Protei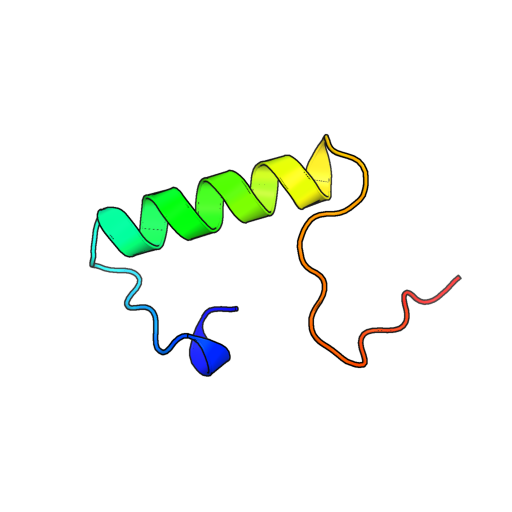n AF-A0A962RCG6-F1 (afdb_monomer_lite)

Sequence (41 aa):
LINENRLSVVDPKARKFLEEQMEAFLFGDGGAMPEGYVPAK

Foldseek 3Di:
DCVVVVADPPDPVSVVVVVVQVCCCPPNPHGDDPVPDDDDD

Structure (mmCIF, N/CA/C/O backbone):
data_AF-A0A962RCG6-F1
#
_entry.id   AF-A0A962RCG6-F1
#
loop_
_atom_site.group_PDB
_atom_site.id
_atom_site.type_symbol
_atom_site.label_atom_id
_atom_site.label_alt_id
_atom_site.label_comp_id
_atom_site.label_asym_id
_atom_site.label_entity_id
_atom_site.label_seq_id
_atom_site.pdbx_PDB_ins_code
_atom_site.Cartn_x
_atom_site.Cartn_y
_atom_site.Cartn_z
_atom_site.occupancy
_atom_site.B_iso_or_equiv
_atom_site.auth_seq_id
_atom_site.auth_comp_id
_atom_site.auth_asym_id
_atom_site.auth_atom_id
_atom_site.pdbx_PDB_model_num
ATOM 1 N N . LEU A 1 1 ? -6.228 -4.652 -4.004 1.00 75.62 1 LEU A N 1
ATOM 2 C CA . LEU A 1 1 ? -4.977 -3.877 -4.259 1.00 75.62 1 LEU A CA 1
ATOM 3 C C . LEU A 1 1 ? -4.020 -4.475 -5.302 1.00 75.62 1 LEU A C 1
ATOM 5 O O . LEU A 1 1 ? -3.867 -3.853 -6.343 1.00 75.62 1 LEU A O 1
ATOM 9 N N . ILE A 1 2 ? -3.348 -5.618 -5.075 1.00 80.88 2 ILE A N 1
ATOM 10 C CA . ILE A 1 2 ? -2.293 -6.113 -6.000 1.00 80.88 2 ILE A CA 1
ATOM 11 C C . ILE A 1 2 ? -2.845 -6.461 -7.390 1.00 80.88 2 ILE A C 1
ATOM 13 O O . ILE A 1 2 ? -2.355 -5.943 -8.389 1.00 80.88 2 ILE A O 1
ATOM 17 N N . ASN A 1 3 ? -3.886 -7.293 -7.461 1.00 79.94 3 ASN A N 1
ATOM 18 C CA . ASN A 1 3 ? -4.476 -7.698 -8.742 1.00 79.94 3 ASN A CA 1
ATOM 19 C C . ASN A 1 3 ? -5.247 -6.553 -9.417 1.00 79.94 3 ASN A C 1
ATOM 21 O O . ASN A 1 3 ? -5.138 -6.373 -10.626 1.00 79.94 3 ASN A O 1
ATOM 25 N N . GLU A 1 4 ? -5.975 -5.751 -8.636 1.00 79.75 4 GLU A N 1
ATOM 26 C CA . GLU A 1 4 ? -6.744 -4.594 -9.124 1.00 79.75 4 GLU A CA 1
ATOM 27 C C . GLU A 1 4 ? -5.849 -3.524 -9.761 1.00 79.75 4 GLU A C 1
ATOM 29 O O . GLU A 1 4 ? -6.134 -3.062 -10.862 1.00 79.75 4 GLU A O 1
ATOM 34 N N . ASN A 1 5 ? -4.729 -3.181 -9.116 1.00 79.88 5 ASN A N 1
ATOM 35 C CA . ASN A 1 5 ? -3.777 -2.188 -9.623 1.00 79.88 5 ASN A CA 1
ATOM 36 C C . ASN A 1 5 ? -2.656 -2.810 -10.475 1.00 79.88 5 ASN A C 1
ATOM 38 O O . ASN A 1 5 ? -1.721 -2.110 -10.859 1.00 79.88 5 ASN A O 1
ATOM 42 N N . ARG A 1 6 ? -2.727 -4.121 -10.760 1.00 86.00 6 ARG A N 1
ATOM 43 C CA . ARG A 1 6 ? -1.714 -4.890 -11.513 1.00 86.00 6 ARG A CA 1
ATOM 44 C C . ARG A 1 6 ? -0.287 -4.654 -11.002 1.00 86.00 6 ARG A C 1
ATOM 46 O O . ARG A 1 6 ? 0.653 -4.492 -11.779 1.00 86.00 6 ARG A O 1
ATOM 53 N N . LEU A 1 7 ? -0.138 -4.614 -9.680 1.00 85.69 7 LEU A N 1
ATOM 54 C CA . LEU A 1 7 ? 1.130 -4.328 -9.025 1.00 85.69 7 LEU A CA 1
ATOM 55 C C . LEU A 1 7 ? 2.053 -5.539 -9.084 1.00 85.69 7 LEU A C 1
ATOM 57 O O . LEU A 1 7 ? 1.641 -6.674 -8.853 1.00 85.69 7 LEU A O 1
ATOM 61 N N . SER A 1 8 ? 3.328 -5.275 -9.338 1.00 83.81 8 SER A N 1
ATOM 62 C CA . SER A 1 8 ? 4.367 -6.295 -9.320 1.00 83.81 8 SER A CA 1
ATOM 63 C C . SER A 1 8 ? 5.171 -6.208 -8.027 1.00 83.81 8 SER A C 1
ATOM 65 O O . SER A 1 8 ? 5.751 -5.171 -7.726 1.00 83.81 8 SER A O 1
ATOM 67 N N . VAL A 1 9 ? 5.264 -7.307 -7.276 1.00 80.12 9 VAL 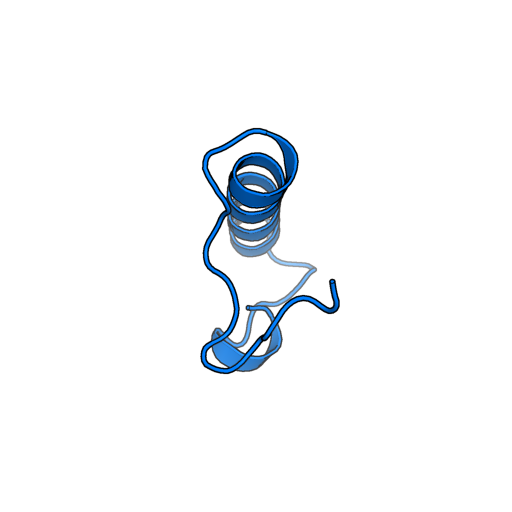A N 1
ATOM 68 C CA . VAL A 1 9 ? 5.986 -7.369 -5.985 1.00 80.12 9 VAL A CA 1
ATOM 69 C C . VAL A 1 9 ? 7.501 -7.153 -6.104 1.00 80.12 9 VAL A C 1
ATOM 71 O O . VAL A 1 9 ? 8.185 -6.884 -5.113 1.00 80.12 9 VAL A O 1
ATOM 74 N N . VAL A 1 10 ? 8.042 -7.256 -7.319 1.00 88.75 10 VAL A N 1
ATOM 75 C CA . VAL A 1 10 ? 9.454 -6.971 -7.598 1.00 88.75 10 VAL A CA 1
ATOM 76 C C . VAL A 1 10 ? 9.729 -5.478 -7.797 1.00 88.75 10 VAL A C 1
ATOM 78 O O . VAL A 1 10 ? 10.864 -5.063 -7.558 1.00 88.75 10 VAL A O 1
ATOM 81 N N . ASP A 1 11 ? 8.722 -4.669 -8.153 1.00 89.00 11 ASP A N 1
ATOM 82 C CA . ASP A 1 11 ? 8.872 -3.220 -8.326 1.00 89.00 11 ASP A CA 1
ATOM 83 C C . ASP A 1 11 ? 8.961 -2.515 -6.953 1.00 89.00 11 ASP A C 1
ATOM 85 O O . ASP A 1 11 ? 8.031 -2.609 -6.144 1.00 89.00 11 ASP A O 1
ATOM 89 N N . PRO A 1 12 ? 10.053 -1.779 -6.663 1.00 90.06 12 PRO A N 1
ATOM 90 C CA . PRO A 1 12 ? 10.191 -1.012 -5.428 1.00 90.06 12 PRO A CA 1
ATOM 91 C C . PRO A 1 12 ? 9.053 -0.012 -5.179 1.00 90.06 12 PRO A C 1
ATOM 93 O O . PRO A 1 12 ? 8.675 0.194 -4.026 1.00 90.06 12 PRO A O 1
ATOM 96 N N . LYS A 1 13 ? 8.485 0.597 -6.229 1.00 87.81 13 LYS A N 1
ATOM 97 C CA . LYS A 1 13 ? 7.374 1.556 -6.090 1.00 87.81 13 LYS A CA 1
ATOM 98 C C . LYS A 1 13 ? 6.089 0.863 -5.653 1.00 87.81 13 LYS A C 1
ATOM 100 O O . LYS A 1 13 ? 5.377 1.379 -4.797 1.00 87.81 13 LYS A O 1
ATOM 105 N N . ALA A 1 14 ? 5.826 -0.319 -6.207 1.00 89.00 14 ALA A N 1
ATOM 106 C CA . ALA A 1 14 ? 4.685 -1.136 -5.820 1.00 89.00 14 ALA A CA 1
ATOM 107 C C . ALA A 1 14 ? 4.804 -1.616 -4.370 1.00 89.00 14 ALA A C 1
ATOM 109 O O . ALA A 1 14 ? 3.818 -1.575 -3.639 1.00 89.00 14 ALA A O 1
ATOM 110 N N . ARG A 1 15 ? 6.008 -2.011 -3.930 1.00 89.38 15 ARG A N 1
ATOM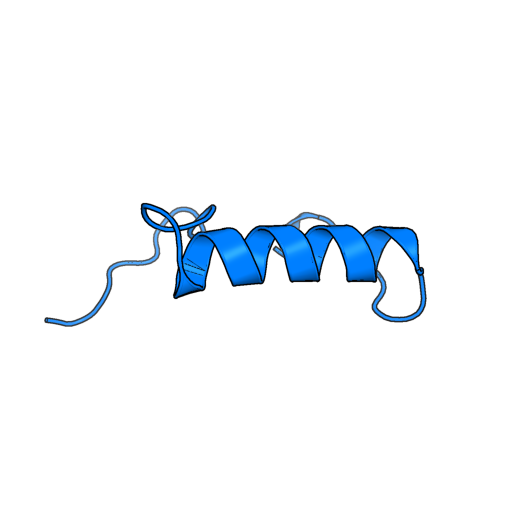 111 C CA . ARG A 1 15 ? 6.250 -2.363 -2.521 1.00 89.38 15 ARG A CA 1
ATOM 112 C C . ARG A 1 15 ? 5.954 -1.199 -1.584 1.00 89.38 15 ARG A C 1
ATOM 114 O O . ARG A 1 15 ? 5.184 -1.380 -0.651 1.00 89.38 15 ARG A O 1
ATOM 121 N N . LYS A 1 16 ? 6.473 -0.006 -1.890 1.00 89.62 16 LYS A N 1
ATOM 122 C CA . LYS A 1 16 ? 6.226 1.190 -1.076 1.00 89.62 16 LYS A CA 1
ATOM 123 C C . LYS A 1 16 ? 4.733 1.527 -0.977 1.00 89.62 16 LYS A C 1
ATOM 125 O O . LYS A 1 16 ? 4.237 1.799 0.106 1.00 89.62 16 LYS A O 1
ATOM 130 N N . PHE A 1 17 ? 4.002 1.444 -2.090 1.00 86.81 17 PHE A N 1
ATOM 131 C CA . PHE A 1 17 ? 2.553 1.650 -2.083 1.00 86.81 17 PHE A CA 1
ATOM 132 C C . PHE A 1 17 ? 1.825 0.625 -1.200 1.00 86.81 17 PHE A C 1
ATOM 134 O O . PHE A 1 17 ? 0.934 0.987 -0.439 1.00 86.81 17 PHE A O 1
ATOM 141 N N . LEU A 1 18 ? 2.203 -0.654 -1.274 1.00 86.12 18 LEU A N 1
ATOM 142 C CA . LEU A 1 18 ? 1.601 -1.695 -0.437 1.00 86.12 18 LEU A CA 1
ATOM 143 C C . LEU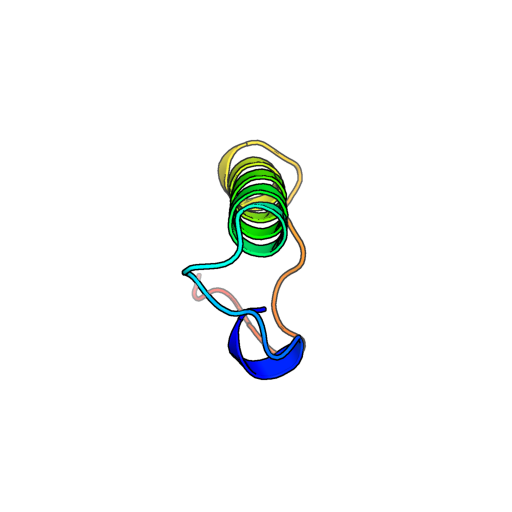 A 1 18 ? 1.917 -1.499 1.051 1.00 86.12 18 LEU A C 1
ATOM 145 O O . LEU A 1 18 ? 1.039 -1.737 1.875 1.00 86.12 18 LEU A O 1
ATOM 149 N N . GLU A 1 19 ? 3.123 -1.043 1.391 1.00 87.56 19 GLU A N 1
ATOM 150 C CA . GLU A 1 19 ? 3.515 -0.710 2.767 1.00 87.56 19 GLU A CA 1
ATOM 151 C C . GLU A 1 19 ? 2.695 0.459 3.323 1.00 87.56 19 GLU A C 1
ATOM 153 O O . GLU A 1 19 ? 2.130 0.334 4.406 1.00 87.56 19 GLU A O 1
ATOM 158 N N . GLU A 1 20 ? 2.536 1.546 2.562 1.00 86.94 20 GLU A N 1
ATOM 159 C CA . GLU A 1 20 ? 1.707 2.694 2.962 1.00 86.94 20 GLU A CA 1
ATOM 160 C C . GLU A 1 20 ? 0.237 2.286 3.175 1.00 86.94 20 GLU A C 1
ATOM 162 O O . GLU A 1 20 ? -0.397 2.686 4.152 1.00 86.94 20 GLU A O 1
ATOM 167 N N . GLN A 1 21 ? -0.311 1.441 2.292 1.00 83.62 21 GLN A N 1
ATOM 168 C CA . GLN A 1 21 ? -1.673 0.916 2.449 1.00 83.62 21 GLN A CA 1
ATOM 169 C C . GLN A 1 21 ? -1.799 -0.043 3.643 1.00 83.62 21 GLN A C 1
ATOM 171 O O . GLN A 1 21 ? -2.838 -0.063 4.305 1.00 83.62 21 GLN A O 1
ATOM 176 N N . MET A 1 22 ? -0.752 -0.816 3.944 1.00 84.75 22 MET A N 1
ATOM 177 C CA . MET A 1 22 ? -0.702 -1.708 5.103 1.00 84.75 22 MET A CA 1
ATOM 178 C C . MET A 1 22 ? -0.640 -0.920 6.416 1.00 84.75 22 MET A C 1
ATOM 180 O O . MET A 1 22 ? -1.391 -1.236 7.337 1.00 84.75 22 MET A O 1
ATOM 184 N N . GLU A 1 23 ? 0.194 0.119 6.507 1.00 84.38 23 GLU A N 1
ATOM 185 C CA . GLU A 1 23 ? 0.234 1.008 7.675 1.00 84.38 23 GLU A CA 1
ATOM 186 C C . GLU A 1 23 ? -1.109 1.706 7.893 1.00 84.38 23 GLU A C 1
ATOM 188 O O . GLU A 1 23 ? -1.623 1.706 9.012 1.00 84.3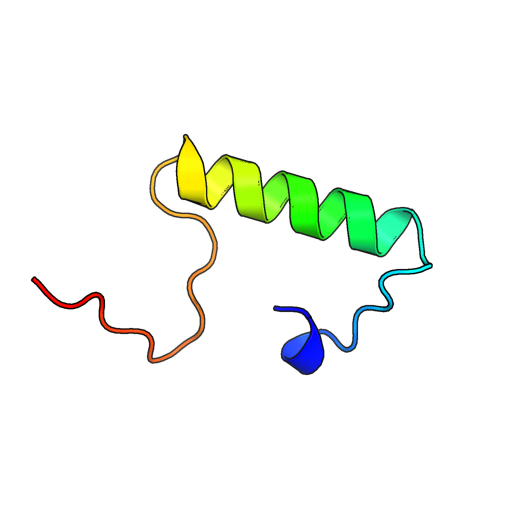8 23 GLU A O 1
ATOM 193 N N . ALA A 1 24 ? -1.728 2.224 6.829 1.00 82.69 24 ALA A N 1
ATOM 194 C CA . ALA A 1 24 ? -3.050 2.838 6.918 1.00 82.69 24 ALA A CA 1
ATOM 195 C C . ALA A 1 24 ? -4.128 1.846 7.398 1.00 82.69 24 ALA A C 1
ATOM 197 O O . ALA A 1 24 ? -5.049 2.233 8.115 1.00 82.69 24 ALA A O 1
ATOM 198 N N . PHE A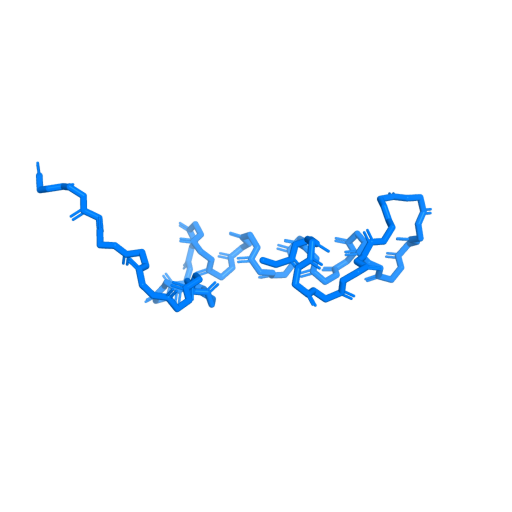 1 25 ? -4.025 0.565 7.025 1.00 78.50 25 PHE A N 1
ATOM 199 C CA . PHE A 1 25 ? -4.944 -0.490 7.462 1.00 78.50 25 PHE A CA 1
ATOM 200 C C . PHE A 1 25 ? -4.722 -0.932 8.913 1.00 78.50 25 PHE A C 1
ATOM 202 O O . PHE A 1 25 ? -5.695 -1.159 9.627 1.00 78.50 25 PHE A O 1
ATOM 209 N N . LEU A 1 26 ? -3.468 -1.062 9.350 1.00 79.81 26 LEU A N 1
ATOM 210 C CA . LEU A 1 26 ? -3.128 -1.572 10.683 1.00 79.81 26 LEU A CA 1
ATOM 211 C C . LEU A 1 26 ? -3.134 -0.491 11.773 1.00 79.81 26 LEU A C 1
ATOM 213 O O . LEU A 1 26 ? -3.433 -0.804 12.924 1.00 79.81 26 LEU A O 1
ATOM 217 N N . PHE A 1 27 ? -2.785 0.752 11.428 1.00 81.06 27 PHE A N 1
ATOM 218 C CA . PHE A 1 27 ? -2.547 1.837 12.390 1.00 81.06 27 PHE A CA 1
ATOM 219 C C . PHE A 1 27 ? -3.315 3.135 12.087 1.00 81.06 27 PHE A C 1
ATOM 221 O O . PHE A 1 27 ? -3.304 4.043 12.916 1.00 81.06 27 PHE A O 1
ATOM 228 N N . GLY A 1 28 ? -3.959 3.244 10.921 1.00 69.94 28 GLY A N 1
ATOM 229 C CA . GLY A 1 28 ? -4.827 4.369 10.554 1.00 69.94 28 GLY A CA 1
ATOM 230 C C . GLY A 1 28 ? -6.317 4.066 10.756 1.00 69.94 28 GLY A C 1
ATOM 231 O O . GLY A 1 28 ? -6.685 3.071 11.371 1.00 69.94 28 GLY A O 1
ATOM 232 N N . ASP A 1 29 ? -7.191 4.896 10.181 1.00 68.19 29 ASP A N 1
ATOM 233 C CA . ASP A 1 29 ? -8.663 4.758 10.260 1.00 68.19 29 ASP A CA 1
ATOM 234 C C . ASP A 1 29 ? -9.248 3.619 9.390 1.00 68.19 29 ASP A C 1
ATOM 236 O O . ASP A 1 29 ? -10.449 3.567 9.126 1.00 68.19 29 ASP A O 1
ATOM 240 N N . GLY A 1 30 ? -8.406 2.687 8.937 1.00 64.50 30 GLY A N 1
ATOM 241 C CA . GLY A 1 30 ? -8.749 1.670 7.950 1.00 64.50 30 GLY A CA 1
ATOM 242 C C . GLY A 1 30 ? -8.355 2.128 6.549 1.00 64.50 30 GLY A C 1
ATOM 243 O O . GLY A 1 30 ? -9.059 2.894 5.897 1.00 64.50 30 GLY A O 1
ATOM 244 N N . GLY A 1 31 ? -7.194 1.655 6.087 1.00 64.69 31 GLY A N 1
ATOM 245 C CA . GLY A 1 31 ? -6.700 1.823 4.719 1.00 64.69 31 GLY A CA 1
ATOM 246 C C . GLY A 1 31 ? -7.705 1.365 3.659 1.00 64.69 31 GLY A C 1
ATOM 247 O O . GLY A 1 31 ? -8.742 0.786 3.983 1.00 64.69 31 GLY A O 1
ATOM 248 N N . ALA A 1 32 ? -7.401 1.617 2.382 1.00 65.19 32 ALA A N 1
ATOM 249 C CA . ALA A 1 32 ? -8.327 1.363 1.280 1.00 65.19 32 ALA A CA 1
ATOM 250 C C . ALA A 1 32 ? -8.759 -0.113 1.243 1.00 65.19 32 ALA A C 1
ATOM 252 O O . ALA A 1 32 ? -8.048 -0.984 0.731 1.00 65.19 32 ALA A O 1
ATOM 253 N N . MET A 1 33 ? -9.931 -0.396 1.814 1.00 65.75 33 MET A N 1
ATOM 254 C CA . MET A 1 33 ? -10.512 -1.725 1.772 1.00 65.75 33 MET A CA 1
ATOM 255 C C . MET A 1 33 ? -11.018 -1.991 0.353 1.00 65.75 33 MET A C 1
ATOM 257 O O . MET A 1 33 ? -11.544 -1.077 -0.288 1.00 65.75 33 MET A O 1
ATOM 261 N N . PRO A 1 34 ? -10.867 -3.224 -0.157 1.00 66.56 34 PRO A N 1
ATOM 262 C CA . PRO A 1 34 ? -11.422 -3.587 -1.451 1.00 66.56 34 PRO A CA 1
ATOM 263 C C . PRO A 1 34 ? -12.925 -3.298 -1.485 1.00 66.56 34 PRO A C 1
ATOM 265 O O . PRO A 1 34 ? -13.635 -3.594 -0.518 1.00 66.56 34 PRO A O 1
ATOM 268 N N . GLU A 1 35 ? -13.415 -2.752 -2.599 1.00 64.56 35 GLU A N 1
ATOM 269 C CA . GLU A 1 35 ? -14.850 -2.545 -2.798 1.00 64.56 35 GLU A CA 1
ATOM 270 C C . GLU A 1 35 ? -15.589 -3.885 -2.629 1.00 64.56 35 GLU A C 1
ATOM 272 O O . GLU A 1 35 ? -15.366 -4.837 -3.376 1.00 64.56 35 GLU A O 1
ATOM 277 N N . GLY A 1 36 ? -16.444 -3.973 -1.603 1.00 65.81 36 GLY A N 1
ATOM 278 C CA . GLY A 1 36 ? -17.229 -5.171 -1.282 1.00 65.81 36 GLY A CA 1
ATOM 279 C C . GLY A 1 36 ? -16.704 -6.033 -0.128 1.00 65.81 36 GLY A C 1
ATOM 280 O O . GLY A 1 36 ? -17.350 -7.025 0.213 1.00 65.81 36 GLY A O 1
ATOM 281 N N . TYR A 1 37 ? -15.585 -5.681 0.512 1.00 67.25 37 TYR A N 1
ATOM 282 C CA . TYR A 1 37 ? -15.134 -6.388 1.714 1.00 67.25 37 TYR A CA 1
ATOM 283 C C . TYR A 1 37 ? -15.967 -5.979 2.941 1.00 67.25 37 TYR A C 1
ATOM 285 O O . TYR A 1 37 ? -15.908 -4.836 3.391 1.00 67.25 37 TYR A O 1
ATOM 293 N N . VAL A 1 38 ? -16.737 -6.921 3.496 1.00 71.56 38 VAL A N 1
ATOM 294 C CA . VAL A 1 38 ? -17.467 -6.745 4.761 1.00 71.56 38 VAL A CA 1
ATOM 295 C C . VAL A 1 38 ? -16.713 -7.506 5.856 1.00 71.56 38 VAL A C 1
ATOM 297 O O . VAL A 1 38 ? -16.675 -8.738 5.798 1.00 71.56 38 VAL A O 1
ATOM 300 N N . PRO A 1 39 ? -16.104 -6.827 6.846 1.00 69.25 39 PRO A N 1
ATOM 301 C CA . PRO A 1 39 ? -15.447 -7.514 7.951 1.00 69.25 39 PRO A CA 1
ATOM 302 C C . PRO A 1 39 ? -16.483 -8.301 8.767 1.00 69.25 39 PRO A C 1
ATOM 304 O O . PRO A 1 39 ? -17.522 -7.765 9.159 1.00 69.25 39 PRO A O 1
ATOM 307 N N . ALA A 1 40 ? -16.213 -9.588 9.001 1.00 71.25 40 ALA A N 1
ATOM 308 C CA . ALA A 1 40 ? -17.031 -10.409 9.888 1.00 71.25 40 ALA A CA 1
ATOM 309 C C . ALA A 1 40 ? -16.875 -9.915 11.338 1.00 71.25 40 ALA A C 1
ATOM 311 O O . ALA A 1 40 ? -15.766 -9.599 11.766 1.00 71.25 40 ALA A O 1
ATOM 312 N N . LYS A 1 41 ? -18.009 -9.804 12.038 1.00 61.59 41 LYS A N 1
ATOM 313 C CA . LYS A 1 41 ? -18.147 -9.246 13.392 1.00 61.59 41 LYS A CA 1
ATOM 314 C C . LYS A 1 41 ? -17.485 -10.097 14.470 1.00 61.59 41 LYS A C 1
ATOM 316 O O . LYS A 1 41 ? -17.570 -11.340 14.350 1.00 61.59 41 LYS A O 1
#

pLDDT: mean 78.38, std 9.05, range [61.59, 90.06]

Radius of gyration: 11.34 Å; chains: 1; bounding box: 28×15×25 Å

Secondary structure (DSSP, 8-state):
-TTTTT--TTSHHHHHHHHHHHHHHHHSS-----TT-----